Protein AF-A0A830FPJ8-F1 (afdb_monomer)

Nearest PDB structures (foldseek):
  7pwo-assembly1_m2  TM=6.408E-01  e=7.381E-02  Giardia lamblia ATCC 50803
  6htj-assembly1_B  TM=6.284E-01  e=8.944E-02  Saccharolobus solfataricus
  5m3k-assembly1_E  TM=6.110E-01  e=7.381E-02  Pseudomonas protegens Pf-5
  8hkz-assembly1_L40E  TM=6.919E-01  e=1.697E-01  Sulfolobus acidocaldarius DSM 639
  6ok1-assembly1_D  TM=6.892E-01  e=4.433E-01  Thermomonospora curvata DSM 43183

Mean predicted aligned error: 8.66 Å

Organism: NCBI:txid1383812

Solvent-accessible surface area (backbone atoms only — not comparable to full-atom values): 3210 Å² total; per-residue (Å²): 134,62,70,63,59,49,56,58,55,56,71,70,60,61,75,47,71,48,24,30,25,74,86,80,66,48,76,48,60,80,87,58,66,51,33,90,87,78,71,45,62,55,65,48,76,41,80,47,82,126

Radius of gyration: 13.77 Å; Cα contacts (8 Å, |Δi|>4): 65; chains: 1; bounding box: 34×27×23 Å

Sequence (50 aa):
MLEDLKSILTQSASPGTLVECRHCGTKLAPDTAECTACGGSEVARYQLDA

pLDDT: mean 81.37, std 14.33, range [55.75, 96.38]

Foldseek 3Di:
DVVVVVVVVVVVDDQDKFKAAPVPGDTDDPPDQADPVPRHRRMDIDGDDD

Structure (mmCIF, N/CA/C/O backbone):
data_AF-A0A830FPJ8-F1
#
_entry.id   AF-A0A830FPJ8-F1
#
loop_
_atom_site.group_PDB
_atom_site.id
_atom_site.type_symbol
_atom_site.label_atom_id
_atom_site.label_alt_id
_atom_site.label_comp_id
_atom_site.label_asym_id
_atom_site.label_entity_id
_atom_site.label_seq_id
_atom_site.pdbx_PDB_ins_code
_atom_site.Cartn_x
_atom_site.Cartn_y
_atom_site.Cartn_z
_atom_site.occupancy
_atom_site.B_iso_or_equiv
_atom_site.auth_seq_id
_atom_site.auth_comp_id
_atom_site.auth_asym_id
_atom_site.auth_atom_id
_atom_site.pdbx_PDB_model_num
ATOM 1 N N . MET A 1 1 ? 24.237 20.638 -11.320 1.00 62.56 1 MET A N 1
ATOM 2 C CA . MET A 1 1 ? 22.906 20.745 -10.667 1.00 62.56 1 MET A CA 1
ATOM 3 C C . MET A 1 1 ? 21.787 20.100 -11.502 1.00 62.56 1 MET A C 1
ATOM 5 O O . MET A 1 1 ? 20.637 20.506 -11.417 1.00 62.56 1 MET A O 1
ATOM 9 N N . LEU A 1 2 ? 22.098 19.087 -12.318 1.00 63.84 2 LEU A N 1
ATOM 10 C CA . LEU A 1 2 ? 21.101 18.171 -12.896 1.00 63.84 2 LEU A CA 1
ATOM 11 C C . LEU A 1 2 ? 21.384 16.735 -12.425 1.00 63.84 2 LEU A C 1
ATOM 13 O O . LEU A 1 2 ? 20.461 15.940 -12.272 1.00 63.84 2 LEU A O 1
ATOM 17 N N . GLU A 1 3 ? 22.653 16.426 -12.136 1.00 67.38 3 GLU A N 1
ATOM 18 C CA . GLU A 1 3 ? 23.089 15.139 -11.589 1.00 67.38 3 GLU A CA 1
ATOM 19 C C . GLU A 1 3 ? 22.532 14.856 -10.184 1.00 67.38 3 GLU A C 1
ATOM 21 O O . GLU A 1 3 ? 22.145 13.722 -9.911 1.00 67.38 3 GLU A O 1
ATOM 26 N N . ASP A 1 4 ? 22.378 15.875 -9.335 1.00 66.50 4 ASP A N 1
ATOM 27 C CA . ASP A 1 4 ? 21.835 15.721 -7.975 1.00 66.50 4 ASP A CA 1
ATOM 28 C C . ASP A 1 4 ? 20.359 15.291 -7.973 1.00 66.50 4 ASP A C 1
ATOM 30 O O . ASP A 1 4 ? 19.942 14.450 -7.176 1.00 66.50 4 ASP A O 1
ATOM 34 N N . LEU A 1 5 ? 19.566 15.822 -8.911 1.00 65.19 5 LEU A N 1
ATOM 35 C CA . LEU A 1 5 ? 18.138 15.515 -9.019 1.00 65.19 5 LEU A CA 1
ATOM 36 C C . LEU A 1 5 ? 17.908 14.060 -9.445 1.00 65.19 5 LEU A C 1
ATOM 38 O O . LEU A 1 5 ? 16.966 13.421 -8.976 1.00 65.19 5 LEU A O 1
ATOM 42 N N . LYS A 1 6 ? 18.797 13.510 -10.285 1.00 63.84 6 LYS A N 1
ATOM 43 C CA . LYS A 1 6 ? 18.739 12.097 -10.678 1.00 63.84 6 LYS A CA 1
ATOM 44 C C . LYS A 1 6 ? 18.949 11.182 -9.475 1.00 63.84 6 LYS A C 1
ATOM 46 O O . LYS A 1 6 ? 18.165 10.261 -9.306 1.00 63.84 6 LYS A O 1
ATOM 51 N N . SER A 1 7 ? 19.920 11.458 -8.603 1.00 62.69 7 SER A N 1
ATOM 52 C CA . SER A 1 7 ? 20.157 10.630 -7.407 1.00 62.69 7 SER A CA 1
ATOM 53 C C . SER A 1 7 ? 18.948 10.569 -6.466 1.00 62.69 7 SER A C 1
ATOM 55 O O . SER A 1 7 ? 18.652 9.503 -5.930 1.00 62.69 7 SER A O 1
ATOM 57 N N . ILE A 1 8 ? 18.206 11.670 -6.312 1.00 63.50 8 ILE A N 1
ATOM 58 C CA . ILE A 1 8 ? 16.990 11.714 -5.481 1.00 63.50 8 ILE A CA 1
ATOM 59 C C . ILE A 1 8 ? 15.862 10.876 -6.108 1.00 63.50 8 ILE A C 1
ATOM 61 O O . ILE A 1 8 ? 15.172 10.126 -5.412 1.00 63.50 8 ILE A O 1
ATOM 65 N N . LEU A 1 9 ? 15.696 10.956 -7.431 1.00 62.53 9 LEU A N 1
ATOM 66 C CA . LEU A 1 9 ? 14.682 10.184 -8.155 1.00 62.53 9 LEU A CA 1
ATOM 67 C C . LEU A 1 9 ? 15.012 8.682 -8.175 1.00 62.53 9 LEU A C 1
ATOM 69 O O . LEU A 1 9 ? 14.123 7.863 -7.954 1.00 62.53 9 LEU A O 1
ATOM 73 N N . THR A 1 10 ? 16.284 8.316 -8.354 1.00 57.56 10 THR A N 1
ATOM 74 C CA . THR A 1 10 ? 16.727 6.913 -8.391 1.00 57.56 10 THR A CA 1
ATOM 75 C C . THR A 1 10 ? 16.687 6.254 -7.010 1.00 57.56 10 THR A C 1
ATOM 77 O O . THR A 1 10 ? 16.356 5.078 -6.907 1.00 57.56 10 THR A O 1
ATOM 80 N N . GLN A 1 11 ? 16.952 6.993 -5.927 1.00 57.88 11 GLN A N 1
ATOM 81 C CA . GLN A 1 11 ? 16.867 6.451 -4.562 1.00 57.88 11 GLN A CA 1
ATOM 82 C C . GLN A 1 11 ? 15.416 6.183 -4.118 1.00 57.88 11 GLN A C 1
ATOM 84 O O . GLN A 1 11 ? 15.172 5.337 -3.260 1.00 57.88 11 GLN A O 1
ATOM 89 N N . SER A 1 12 ? 14.449 6.863 -4.739 1.00 55.75 12 SER A N 1
ATOM 90 C CA . SER A 1 12 ? 13.013 6.703 -4.471 1.00 55.75 12 SER A CA 1
ATOM 91 C C . SER A 1 12 ? 12.379 5.528 -5.228 1.00 55.75 12 SER A C 1
ATOM 93 O O . SER A 1 12 ? 11.279 5.095 -4.883 1.00 55.75 12 SER A O 1
ATOM 95 N N . ALA A 1 13 ? 13.062 5.017 -6.255 1.00 56.19 13 ALA A N 1
ATOM 96 C CA . ALA A 1 13 ? 12.588 3.969 -7.151 1.00 56.19 13 ALA A CA 1
ATOM 97 C C . ALA A 1 13 ? 13.251 2.627 -6.808 1.00 56.19 13 ALA A C 1
ATOM 99 O O . ALA A 1 13 ? 13.948 2.024 -7.618 1.00 56.19 13 ALA A O 1
ATOM 100 N N . SER A 1 14 ? 13.064 2.153 -5.576 1.00 56.72 14 SER A N 1
ATOM 101 C CA . SER A 1 14 ? 13.261 0.722 -5.329 1.00 56.72 14 SER A CA 1
ATOM 102 C C . SER A 1 14 ? 12.109 -0.022 -6.017 1.00 56.72 14 SER A C 1
ATOM 104 O O . SER A 1 14 ? 10.964 0.379 -5.786 1.00 56.72 14 SER A O 1
ATOM 106 N N . PRO A 1 15 ? 12.352 -1.062 -6.840 1.00 61.16 15 PRO A N 1
ATOM 107 C CA . PRO A 1 15 ? 11.278 -1.906 -7.354 1.00 61.16 15 PRO A CA 1
ATOM 108 C C . PRO A 1 15 ? 10.596 -2.553 -6.152 1.00 61.16 15 PRO A C 1
ATOM 110 O O . PRO A 1 15 ? 11.158 -3.405 -5.464 1.00 61.16 15 PRO A O 1
ATOM 113 N N . GLY A 1 16 ? 9.424 -2.040 -5.815 1.00 76.50 16 GLY A N 1
ATOM 114 C CA . GLY A 1 16 ? 8.754 -2.333 -4.565 1.00 76.50 16 GLY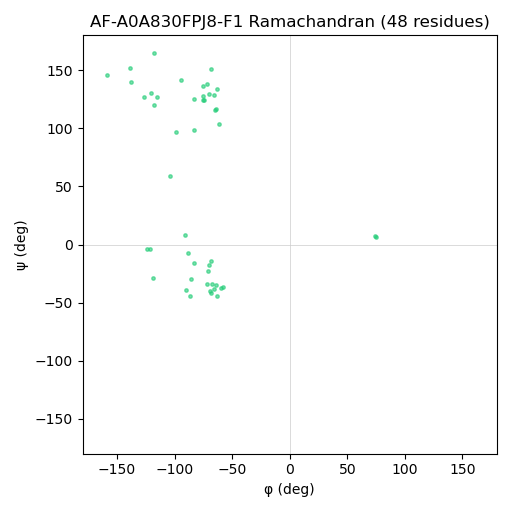 A CA 1
ATOM 115 C C . GLY A 1 16 ? 7.276 -2.038 -4.700 1.00 76.50 16 GLY A C 1
ATOM 116 O O . GLY A 1 16 ? 6.867 -1.133 -5.427 1.00 76.50 16 GLY A O 1
ATOM 117 N N . THR A 1 17 ? 6.467 -2.833 -4.013 1.00 84.75 17 THR A N 1
ATOM 118 C CA . THR A 1 17 ? 5.022 -2.647 -4.006 1.00 84.75 17 THR A CA 1
ATOM 119 C C . THR A 1 17 ? 4.689 -1.321 -3.330 1.00 84.75 17 THR A C 1
ATOM 121 O O . THR A 1 17 ? 4.933 -1.142 -2.135 1.00 84.75 17 THR A O 1
ATOM 124 N N . LEU A 1 18 ? 4.119 -0.387 -4.088 1.00 88.75 18 LEU A N 1
ATOM 125 C CA . LEU A 1 18 ? 3.555 0.841 -3.546 1.00 88.75 18 LEU A CA 1
ATOM 126 C C . LEU A 1 18 ? 2.136 0.554 -3.062 1.00 88.75 18 LEU A C 1
ATOM 128 O O . LEU A 1 18 ? 1.302 0.094 -3.838 1.00 88.75 18 LEU A O 1
ATOM 132 N N . VAL A 1 19 ? 1.849 0.858 -1.799 1.00 92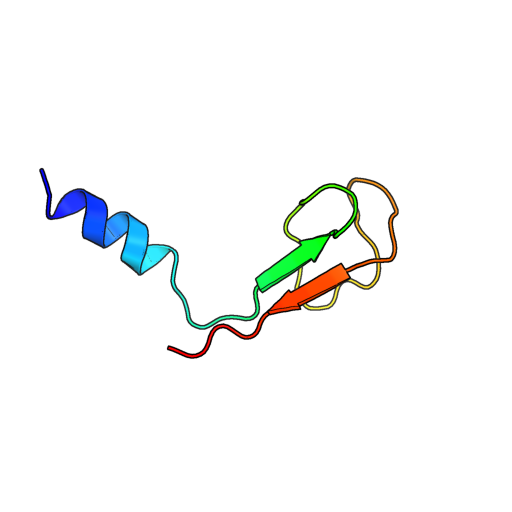.50 19 VAL A N 1
ATOM 133 C CA . VAL A 1 19 ? 0.510 0.712 -1.225 1.00 92.50 19 VAL A CA 1
ATOM 134 C C . VAL A 1 19 ? 0.011 2.060 -0.722 1.00 92.50 19 VAL A C 1
ATOM 13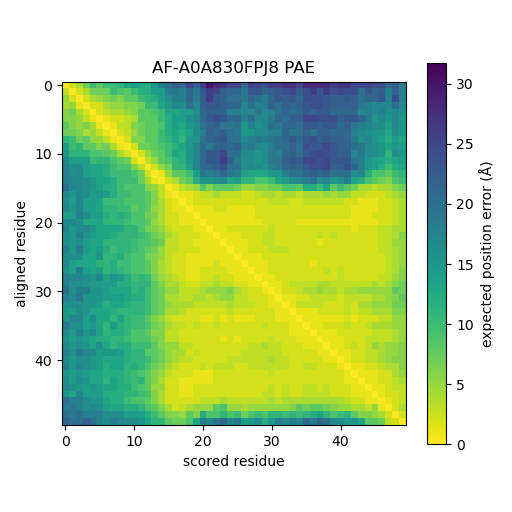6 O O . VAL A 1 19 ? 0.732 2.763 -0.013 1.00 92.50 19 VAL A O 1
ATOM 139 N N . GLU A 1 20 ? -1.210 2.439 -1.101 1.00 94.69 20 GLU A N 1
ATOM 140 C CA . GLU A 1 20 ? -1.829 3.709 -0.707 1.00 94.69 20 GLU A CA 1
ATOM 141 C C . GLU A 1 20 ? -3.308 3.552 -0.341 1.00 94.69 20 GLU A C 1
ATOM 143 O O . GLU A 1 20 ? -4.019 2.689 -0.861 1.00 94.69 20 GLU A O 1
ATOM 148 N N . CYS A 1 21 ? -3.795 4.427 0.535 1.00 96.38 21 CYS A N 1
ATOM 149 C CA . CYS A 1 21 ? -5.221 4.573 0.792 1.00 96.38 21 CYS A CA 1
ATOM 150 C C . CYS A 1 21 ? -5.900 5.305 -0.372 1.00 96.38 21 CYS A C 1
ATOM 152 O O . CYS A 1 21 ? -5.551 6.451 -0.657 1.00 96.38 21 CYS A O 1
ATOM 154 N N . ARG A 1 22 ? -6.933 4.710 -0.983 1.00 94.56 22 ARG A N 1
ATOM 155 C CA . ARG A 1 22 ? -7.689 5.3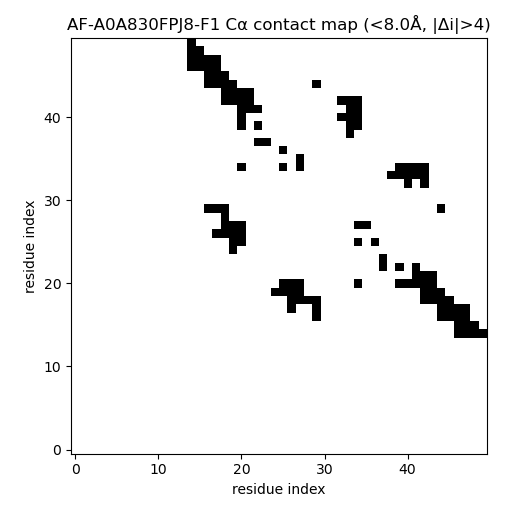67 -2.068 1.00 94.56 22 ARG A CA 1
ATOM 156 C C . ARG A 1 22 ? -8.546 6.534 -1.586 1.00 94.56 22 ARG A C 1
ATOM 158 O O . ARG A 1 22 ? -8.964 7.353 -2.396 1.00 94.56 22 ARG A O 1
ATOM 165 N N . HIS A 1 23 ? -8.809 6.601 -0.283 1.00 94.31 23 HIS A N 1
ATOM 166 C CA . HIS A 1 23 ? -9.661 7.625 0.304 1.00 94.31 23 HIS A CA 1
ATOM 167 C C . HIS A 1 23 ? -8.891 8.907 0.655 1.00 94.31 23 HIS A C 1
ATOM 169 O O . HIS A 1 23 ? -9.366 10.004 0.382 1.00 94.31 23 HIS A O 1
ATOM 175 N N . CYS A 1 24 ? -7.704 8.790 1.262 1.00 94.94 24 CYS A N 1
ATOM 176 C CA . CYS A 1 24 ? -6.936 9.949 1.742 1.00 94.94 24 CYS A CA 1
ATOM 177 C C . CYS A 1 24 ? -5.533 10.092 1.132 1.00 94.94 24 CYS A C 1
ATOM 179 O O . CYS A 1 24 ? -4.843 11.059 1.447 1.00 94.94 24 CYS A O 1
ATOM 181 N N . GLY A 1 25 ? -5.081 9.145 0.303 1.00 92.69 25 GLY A N 1
ATOM 182 C CA . GLY A 1 25 ? -3.771 9.191 -0.362 1.00 92.69 25 GLY A CA 1
ATOM 183 C C . GLY A 1 25 ? -2.571 8.882 0.540 1.00 92.69 25 GLY A C 1
ATOM 184 O O . GLY A 1 25 ? -1.423 9.018 0.123 1.00 92.69 25 GLY A O 1
ATOM 185 N N . THR A 1 26 ? -2.788 8.475 1.794 1.00 94.38 26 THR A N 1
ATOM 186 C CA . THR A 1 26 ? -1.692 8.086 2.693 1.00 94.38 26 THR A CA 1
ATOM 187 C C . THR A 1 26 ? -1.008 6.817 2.180 1.00 94.38 26 THR A C 1
ATOM 189 O O . THR A 1 26 ? -1.687 5.815 1.949 1.00 94.38 26 THR A O 1
ATOM 192 N N . LYS A 1 27 ? 0.329 6.828 2.050 1.00 93.19 27 LYS A N 1
ATOM 193 C CA . LYS A 1 27 ? 1.112 5.599 1.832 1.00 93.19 27 LYS A CA 1
ATOM 194 C C . LYS A 1 27 ? 0.974 4.674 3.035 1.00 93.19 27 LYS A C 1
ATOM 196 O O . LYS A 1 27 ? 1.136 5.108 4.174 1.00 93.19 27 LYS A O 1
ATOM 201 N N . LEU A 1 28 ? 0.724 3.402 2.770 1.00 91.44 28 LEU A N 1
ATOM 202 C CA . LEU A 1 28 ? 0.539 2.369 3.781 1.00 91.44 28 LEU A CA 1
ATOM 203 C C . LEU A 1 28 ? 1.622 1.297 3.662 1.00 91.44 28 LEU A C 1
ATOM 205 O O . LEU A 1 28 ? 2.322 1.199 2.653 1.00 91.44 28 LEU A O 1
ATOM 209 N N . ALA A 1 29 ? 1.748 0.487 4.711 1.00 89.44 29 ALA A N 1
ATOM 210 C CA . ALA A 1 29 ? 2.557 -0.721 4.659 1.00 89.44 29 ALA A CA 1
ATOM 211 C C . ALA A 1 29 ? 1.909 -1.755 3.711 1.00 89.44 29 ALA A C 1
ATOM 213 O O . ALA A 1 29 ? 0.683 -1.770 3.566 1.00 89.44 29 ALA A O 1
ATOM 214 N N . PRO A 1 30 ? 2.701 -2.631 3.069 1.00 84.25 30 PRO A N 1
ATOM 215 C CA . PRO A 1 30 ? 2.196 -3.562 2.059 1.00 84.25 30 PRO A CA 1
ATOM 216 C C . PRO A 1 30 ? 1.087 -4.501 2.561 1.00 84.25 30 PRO A C 1
ATOM 218 O O . PRO A 1 30 ? 0.110 -4.757 1.846 1.00 84.25 30 PRO A O 1
ATOM 221 N N . ASP A 1 31 ? 1.201 -4.938 3.814 1.00 84.50 31 ASP A N 1
ATOM 222 C CA . ASP A 1 31 ? 0.300 -5.896 4.465 1.00 84.50 31 ASP A CA 1
ATOM 223 C C . ASP A 1 31 ? -0.875 -5.239 5.206 1.00 84.50 31 ASP A C 1
ATOM 225 O O . ASP A 1 31 ? -1.631 -5.896 5.922 1.00 84.50 31 ASP A O 1
ATOM 229 N N . THR A 1 32 ? -1.060 -3.929 5.050 1.00 88.31 32 THR A N 1
ATOM 230 C CA . THR A 1 32 ? -2.157 -3.212 5.695 1.00 88.31 32 THR A CA 1
ATOM 231 C C . THR A 1 32 ? -3.493 -3.493 4.998 1.00 88.31 32 THR A C 1
ATOM 233 O O . THR A 1 32 ? -3.629 -3.306 3.788 1.00 88.31 32 THR A O 1
ATOM 236 N N . ALA A 1 33 ? -4.499 -3.899 5.778 1.00 88.50 33 ALA A N 1
ATOM 237 C CA . ALA A 1 33 ? -5.881 -4.048 5.317 1.00 88.50 33 ALA A CA 1
ATOM 238 C C . ALA A 1 33 ? -6.682 -2.733 5.383 1.00 88.50 33 ALA A C 1
ATOM 240 O O . ALA A 1 33 ? -7.576 -2.521 4.570 1.00 88.50 33 ALA A O 1
ATOM 241 N N . GLU A 1 34 ? -6.346 -1.842 6.322 1.00 93.56 34 GLU A N 1
ATOM 242 C CA . GLU A 1 34 ? -7.091 -0.612 6.609 1.00 93.56 34 GLU A CA 1
ATOM 243 C C . GLU A 1 34 ? -6.151 0.572 6.841 1.00 93.56 34 GLU A C 1
ATOM 245 O O . GLU A 1 34 ? -5.122 0.466 7.507 1.00 93.56 34 GLU A O 1
ATOM 250 N N . CYS A 1 35 ? -6.514 1.739 6.326 1.00 95.12 35 CYS A N 1
ATOM 251 C CA . CYS A 1 35 ? -5.741 2.953 6.499 1.00 95.12 35 CYS A CA 1
ATOM 252 C C . CYS A 1 35 ? -5.695 3.369 7.974 1.00 95.12 35 CYS A C 1
ATOM 254 O O . CYS A 1 35 ? -6.702 3.775 8.549 1.00 95.12 35 CYS A O 1
ATOM 256 N N . THR A 1 36 ? -4.501 3.379 8.560 1.00 92.62 36 THR A N 1
ATOM 257 C CA . THR A 1 36 ? -4.281 3.824 9.946 1.00 92.62 36 THR A CA 1
ATOM 258 C C . THR A 1 36 ? -4.496 5.326 10.148 1.00 92.62 36 THR A C 1
ATOM 260 O O . THR A 1 36 ? -4.612 5.772 11.285 1.00 92.62 36 THR A O 1
ATOM 263 N N . ALA A 1 37 ? -4.562 6.113 9.068 1.00 94.25 37 ALA A N 1
ATOM 264 C CA . ALA A 1 37 ? -4.768 7.558 9.133 1.00 94.25 37 ALA A CA 1
ATOM 265 C C . ALA A 1 37 ? -6.249 7.967 9.096 1.00 94.25 37 ALA A C 1
ATOM 267 O O . ALA A 1 37 ? -6.637 8.894 9.801 1.00 94.25 37 ALA A O 1
ATOM 268 N N . CYS A 1 38 ? -7.078 7.304 8.282 1.00 95.44 38 CYS A N 1
ATOM 269 C CA . CYS A 1 38 ? -8.487 7.683 8.103 1.00 95.44 38 CYS A CA 1
ATOM 270 C C . CYS A 1 38 ? -9.494 6.563 8.403 1.00 95.44 38 CYS A C 1
ATOM 272 O O . CYS A 1 38 ? -10.694 6.801 8.308 1.00 95.44 38 CYS A O 1
ATOM 274 N N . GLY A 1 39 ? -9.034 5.346 8.709 1.00 94.00 39 GLY A N 1
ATOM 275 C CA . GLY A 1 39 ? -9.886 4.177 8.954 1.00 94.00 39 GLY 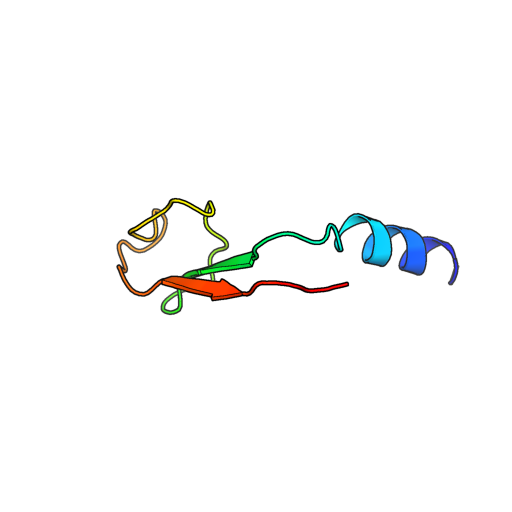A CA 1
ATOM 276 C C . GLY A 1 39 ? -10.527 3.568 7.701 1.00 94.00 39 GLY A C 1
ATOM 277 O O . GLY A 1 39 ? -11.381 2.699 7.814 1.00 94.00 39 GLY A O 1
ATOM 278 N N . GLY A 1 40 ? -10.158 4.024 6.499 1.00 93.44 40 GLY A N 1
ATOM 279 C CA . GLY A 1 40 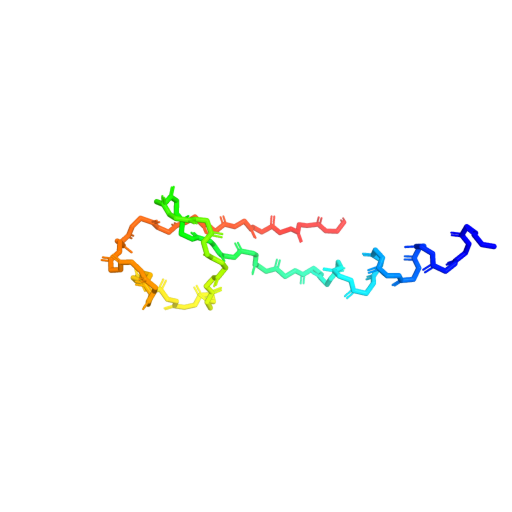? -10.707 3.497 5.247 1.00 93.44 40 GLY A CA 1
ATOM 280 C C . GLY A 1 40 ? -10.124 2.128 4.893 1.00 93.44 40 GLY A C 1
ATOM 281 O O . GLY A 1 40 ? -8.914 1.939 4.971 1.00 93.44 40 GLY A O 1
ATOM 282 N N . SER A 1 41 ? -10.958 1.189 4.451 1.00 93.44 41 SER A N 1
ATOM 283 C CA . SER A 1 41 ? -10.545 -0.161 4.028 1.00 93.44 41 SER A CA 1
ATOM 284 C C . SER A 1 41 ? -10.161 -0.257 2.544 1.00 93.44 41 SER A C 1
ATOM 286 O O . SER A 1 41 ? -9.658 -1.279 2.080 1.00 93.44 41 SER A O 1
ATOM 288 N N . GLU A 1 42 ? -10.377 0.812 1.777 1.00 93.81 42 GLU A N 1
ATOM 289 C CA . GLU A 1 42 ? -10.058 0.853 0.352 1.00 93.81 42 GLU A CA 1
ATOM 290 C C . GLU A 1 42 ? -8.581 1.190 0.120 1.00 93.81 42 GLU A C 1
ATOM 292 O O . GLU A 1 42 ? -8.166 2.354 0.120 1.00 93.81 42 GLU A O 1
ATOM 297 N N . VAL A 1 43 ? -7.782 0.148 -0.109 1.00 92.81 43 VAL A N 1
ATOM 298 C CA . VAL A 1 43 ? -6.330 0.235 -0.300 1.00 92.81 43 VAL A CA 1
ATOM 299 C C . VAL A 1 43 ? -5.947 -0.202 -1.717 1.00 92.81 43 VAL A C 1
ATOM 301 O O . VAL A 1 43 ? -6.307 -1.297 -2.154 1.00 92.81 43 VAL A O 1
ATOM 304 N N . ALA A 1 44 ? -5.196 0.636 -2.435 1.00 92.56 44 ALA A N 1
ATOM 305 C CA . ALA A 1 44 ? -4.617 0.310 -3.738 1.00 92.56 44 ALA A CA 1
ATOM 306 C C . ALA A 1 44 ? -3.184 -0.214 -3.582 1.00 92.56 44 ALA A C 1
ATOM 308 O O . ALA A 1 44 ? -2.423 0.276 -2.747 1.00 92.56 44 ALA A O 1
ATOM 309 N N . ARG A 1 45 ? -2.819 -1.210 -4.398 1.00 91.75 45 ARG A N 1
ATOM 310 C CA . ARG A 1 45 ? -1.477 -1.804 -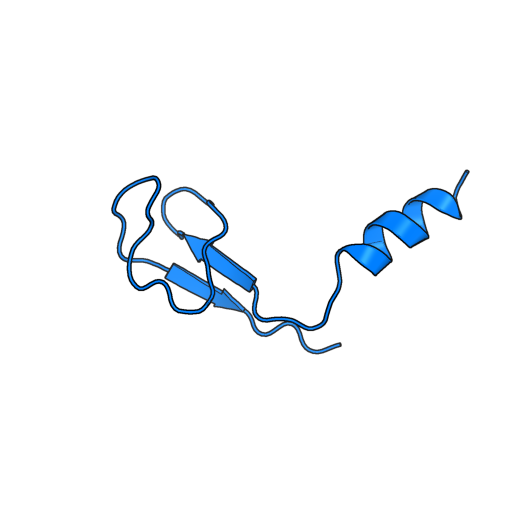4.448 1.00 91.75 45 ARG A CA 1
ATOM 311 C C . ARG A 1 45 ? -0.970 -1.775 -5.882 1.00 91.75 45 ARG A C 1
ATOM 313 O O . ARG A 1 45 ? -1.646 -2.285 -6.772 1.00 91.75 45 ARG A O 1
ATOM 320 N N . TYR A 1 46 ? 0.216 -1.223 -6.086 1.00 89.50 46 TYR A N 1
ATOM 321 C CA . TYR A 1 46 ? 0.880 -1.163 -7.382 1.00 89.50 46 TYR A CA 1
ATOM 322 C C . TYR A 1 46 ? 2.185 -1.935 -7.288 1.00 89.50 46 TYR A C 1
ATOM 324 O O . TYR A 1 46 ? 3.056 -1.589 -6.487 1.00 89.50 46 TYR A O 1
ATOM 332 N N . GLN A 1 47 ? 2.328 -2.971 -8.109 1.00 88.06 47 GLN A N 1
ATOM 333 C CA . GLN A 1 47 ? 3.653 -3.483 -8.419 1.00 88.06 47 GLN A CA 1
ATOM 334 C C . GLN A 1 47 ? 4.310 -2.518 -9.395 1.00 88.06 47 GLN A C 1
ATOM 336 O O . GLN A 1 47 ? 3.742 -2.191 -10.434 1.00 88.06 47 GLN A O 1
ATOM 341 N N . LEU A 1 48 ? 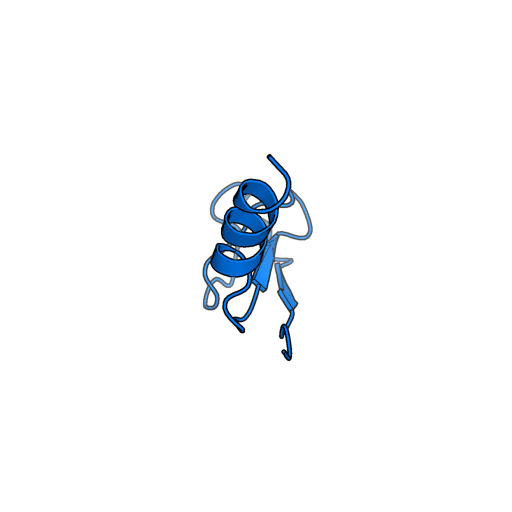5.483 -2.029 -9.012 1.00 83.25 48 LEU A N 1
ATOM 342 C CA . LEU A 1 48 ? 6.328 -1.232 -9.881 1.00 83.25 48 LEU A CA 1
ATOM 343 C C . LEU A 1 48 ? 7.394 -2.171 -10.438 1.00 83.25 48 LEU A C 1
ATOM 345 O O . LEU A 1 48 ? 8.372 -2.477 -9.754 1.00 83.25 48 LEU A O 1
ATOM 349 N N . ASP A 1 49 ? 7.151 -2.682 -11.642 1.00 75.00 49 ASP A N 1
ATOM 350 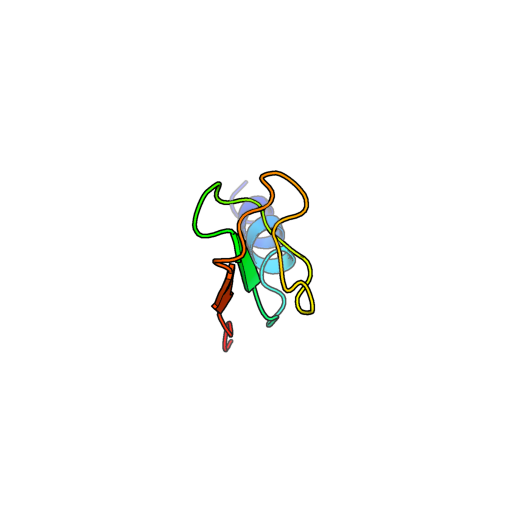C CA . ASP A 1 49 ? 8.162 -3.385 -12.426 1.00 75.00 49 ASP A CA 1
ATOM 351 C C . ASP A 1 49 ? 9.187 -2.360 -12.948 1.00 75.00 49 ASP A C 1
ATOM 353 O O . ASP A 1 49 ? 8.822 -1.236 -13.305 1.00 75.00 49 ASP A O 1
ATOM 357 N N . ALA A 1 50 ? 10.470 -2.726 -12.899 1.00 62.59 50 ALA A N 1
ATOM 358 C CA . ALA A 1 50 ? 11.597 -1.865 -13.271 1.00 62.59 50 ALA A CA 1
ATOM 359 C C . ALA A 1 50 ? 11.790 -1.749 -14.789 1.00 62.59 50 ALA A C 1
ATOM 361 O O . ALA A 1 50 ? 11.564 -2.759 -15.495 1.00 62.59 50 ALA A O 1
#

Secondary structure (DSSP, 8-state):
--HHHHHHHHHH--S--EEEETTT--B--TT-SS-TTT----EEEE----